Protein AF-A0A919HLX8-F1 (afdb_monomer_lite)

Secondary structure (DSSP, 8-state):
---HHHH--STT-EEEE--SSSSHHHHHHHHHHHTT-EEEE-----GGG----SSPPP--PPPPP-----HHHHHHHTTSTT---EE-S-HHHHHH---TT-EE--GGGBPPPSS-TTS--BSS-GGGTGGGGGSSS------

InterPro domains:
  IPR001307 Thiosulphate sulfurtransferase, conserved site [PS00380] (94-105)
  IPR036873 Rhodanese-like domain superfamily [G3DSA:3.40.250.10] (66-130)
  IPR036873 Rhodanese-like domain superfamily [SSF52821] (66-112)

Radius of gyration: 23.97 Å; chains: 1; bounding box: 54×44×55 Å

Structure (mmCIF, N/CA/C/O backbone):
data_AF-A0A919HLX8-F1
#
_entry.id   AF-A0A919HLX8-F1
#
loop_
_atom_site.group_PDB
_atom_site.id
_atom_site.type_symbol
_atom_site.label_atom_id
_atom_site.label_alt_id
_atom_site.label_comp_id
_atom_site.label_asym_id
_atom_site.label_entity_id
_atom_site.label_seq_id
_atom_site.pdbx_PDB_ins_code
_atom_site.Cartn_x
_atom_site.Cartn_y
_atom_site.Cartn_z
_atom_site.occupancy
_atom_site.B_iso_or_equiv
_atom_site.auth_seq_id
_atom_site.auth_comp_id
_atom_site.auth_asym_id
_atom_site.auth_atom_id
_atom_site.pdbx_PDB_model_num
ATOM 1 N N . MET A 1 1 ? 19.680 -1.217 -5.902 1.00 65.56 1 MET A N 1
ATOM 2 C CA . MET A 1 1 ? 18.230 -1.031 -6.106 1.00 65.56 1 MET A CA 1
ATOM 3 C C . MET A 1 1 ? 17.515 -1.982 -5.164 1.00 65.56 1 MET A C 1
ATOM 5 O O . MET A 1 1 ? 17.970 -3.110 -5.047 1.00 65.56 1 MET A O 1
ATOM 9 N N . GLN A 1 2 ? 16.487 -1.518 -4.458 1.00 73.94 2 GLN A N 1
ATOM 10 C CA . GLN A 1 2 ? 15.767 -2.296 -3.447 1.00 73.94 2 GLN A CA 1
ATOM 11 C C . GLN A 1 2 ? 14.274 -2.358 -3.816 1.00 73.94 2 GLN A C 1
ATOM 13 O O . GLN A 1 2 ? 13.802 -1.461 -4.513 1.00 73.94 2 GLN A O 1
ATOM 18 N N . GLU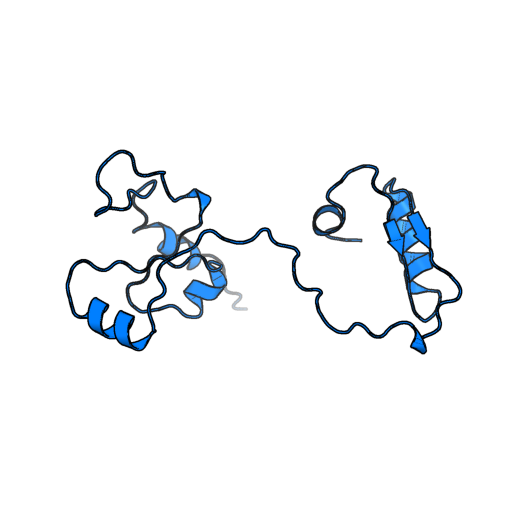 A 1 3 ? 13.562 -3.401 -3.377 1.00 84.75 3 GLU A N 1
ATOM 19 C CA . GLU A 1 3 ? 12.096 -3.553 -3.500 1.00 84.75 3 GLU A CA 1
ATOM 20 C C . GLU A 1 3 ? 11.546 -3.519 -4.943 1.00 84.75 3 GLU A C 1
ATOM 22 O O . GLU A 1 3 ? 10.431 -3.062 -5.187 1.00 84.75 3 GLU A O 1
ATOM 27 N N . THR A 1 4 ? 12.320 -3.957 -5.943 1.00 80.31 4 THR A N 1
ATOM 28 C CA . THR A 1 4 ? 11.898 -3.876 -7.359 1.00 80.31 4 THR A CA 1
ATOM 29 C C . THR A 1 4 ? 10.638 -4.695 -7.634 1.00 80.31 4 THR A C 1
ATOM 31 O O . THR A 1 4 ? 9.813 -4.293 -8.442 1.00 80.31 4 THR A O 1
ATOM 34 N N . ASP A 1 5 ? 10.454 -5.808 -6.937 1.00 82.06 5 ASP A N 1
ATOM 35 C CA . ASP A 1 5 ? 9.300 -6.702 -7.022 1.00 82.06 5 ASP A CA 1
ATOM 36 C C . ASP A 1 5 ? 7.989 -6.075 -6.518 1.00 82.06 5 ASP A C 1
ATOM 38 O O . ASP A 1 5 ? 6.920 -6.421 -7.029 1.00 82.06 5 ASP A O 1
ATOM 42 N N . HIS A 1 6 ? 8.056 -5.100 -5.603 1.00 83.31 6 HIS A N 1
ATOM 43 C CA . HIS A 1 6 ? 6.886 -4.336 -5.159 1.00 83.31 6 HIS A CA 1
ATOM 44 C C . HIS A 1 6 ? 6.324 -3.411 -6.250 1.00 83.31 6 HIS A C 1
ATOM 46 O O . HIS A 1 6 ? 5.136 -3.099 -6.228 1.00 83.31 6 HIS A O 1
ATOM 52 N N . PHE A 1 7 ? 7.156 -2.985 -7.208 1.00 84.00 7 PHE A N 1
ATOM 53 C CA . PHE A 1 7 ? 6.765 -2.043 -8.268 1.00 84.00 7 PHE A CA 1
ATOM 54 C C . PHE A 1 7 ? 6.730 -2.675 -9.666 1.00 84.00 7 PHE A C 1
ATOM 56 O O . PHE A 1 7 ? 5.946 -2.265 -10.516 1.00 84.00 7 PHE A O 1
ATOM 63 N N . ALA A 1 8 ? 7.561 -3.685 -9.912 1.00 89.06 8 ALA A N 1
ATOM 64 C CA . ALA A 1 8 ? 7.650 -4.442 -11.152 1.00 89.06 8 ALA A CA 1
ATOM 65 C C . ALA A 1 8 ? 7.444 -5.932 -10.848 1.00 89.06 8 ALA A C 1
ATOM 67 O O . ALA A 1 8 ? 8.361 -6.746 -10.925 1.00 89.06 8 ALA A O 1
ATOM 68 N N . SER A 1 9 ? 6.218 -6.304 -10.481 1.00 90.31 9 SER A N 1
ATOM 69 C CA . SER A 1 9 ? 5.900 -7.682 -10.082 1.00 90.31 9 SER A CA 1
ATOM 70 C C . SER A 1 9 ? 5.840 -8.666 -11.263 1.00 90.31 9 SER A C 1
ATOM 72 O O . SER A 1 9 ? 5.876 -9.880 -11.065 1.00 90.31 9 SER A O 1
ATOM 74 N N . VAL A 1 10 ? 5.759 -8.168 -12.504 1.00 92.00 10 VAL A N 1
ATOM 75 C CA . VAL A 1 10 ? 5.703 -8.991 -13.724 1.00 92.00 10 VAL A CA 1
ATOM 76 C C . VAL A 1 10 ? 7.111 -9.198 -14.279 1.00 92.00 10 VAL A C 1
ATOM 78 O O . VAL A 1 10 ? 7.718 -8.283 -14.838 1.00 92.00 10 VAL A O 1
ATOM 81 N N . ARG A 1 11 ? 7.642 -10.420 -14.166 1.00 88.31 11 ARG A N 1
ATOM 82 C CA . ARG A 1 11 ? 8.951 -10.756 -14.744 1.00 88.31 11 ARG A CA 1
ATOM 83 C C . ARG A 1 11 ? 8.908 -10.633 -16.270 1.00 88.31 11 ARG A C 1
ATOM 85 O O . ARG A 1 11 ? 7.986 -11.127 -16.908 1.00 88.31 11 ARG A O 1
ATOM 92 N N . GLY A 1 12 ? 9.925 -9.993 -16.846 1.00 88.69 12 GLY A N 1
ATOM 93 C CA . GLY A 1 12 ? 9.987 -9.719 -18.286 1.00 88.69 12 GLY A CA 1
ATOM 94 C C . GLY A 1 12 ? 9.196 -8.482 -18.720 1.00 88.69 12 GLY A C 1
ATOM 95 O O . GLY A 1 12 ? 9.146 -8.191 -19.910 1.00 88.69 12 GLY A O 1
ATOM 96 N N . ALA A 1 13 ? 8.597 -7.739 -17.783 1.00 93.94 13 ALA A N 1
ATOM 97 C CA . ALA A 1 13 ? 8.037 -6.431 -18.089 1.00 93.94 13 ALA A CA 1
ATOM 98 C C . ALA A 1 13 ? 9.123 -5.437 -18.524 1.00 93.94 13 ALA A C 1
ATOM 100 O O . ALA A 1 13 ? 10.295 -5.542 -18.147 1.00 93.94 13 ALA A O 1
ATOM 101 N N . ARG A 1 14 ? 8.685 -4.437 -19.290 1.00 95.19 14 ARG A N 1
ATOM 102 C CA . ARG A 1 14 ? 9.497 -3.297 -19.713 1.00 95.19 14 ARG A CA 1
ATOM 103 C C . ARG A 1 14 ? 9.358 -2.168 -18.712 1.00 95.19 14 ARG A C 1
ATOM 105 O O . ARG A 1 14 ? 8.242 -1.788 -18.370 1.00 95.19 14 ARG A O 1
ATOM 112 N N . ILE A 1 15 ? 10.482 -1.608 -18.289 1.00 95.44 15 ILE A N 1
ATOM 113 C CA . ILE A 1 15 ? 10.515 -0.489 -17.349 1.00 95.44 15 ILE A CA 1
ATOM 114 C C . ILE A 1 15 ? 10.930 0.770 -18.107 1.00 95.44 15 ILE A C 1
ATOM 116 O O . ILE A 1 15 ? 12.044 0.855 -18.623 1.00 95.44 15 ILE A O 1
ATOM 120 N N . VAL A 1 16 ? 10.035 1.757 -18.160 1.00 94.75 16 VAL A N 1
ATOM 121 C CA . VAL A 1 16 ? 10.338 3.083 -18.708 1.00 94.75 16 VAL A CA 1
ATOM 122 C C . VAL A 1 16 ? 10.720 4.012 -17.561 1.00 94.75 16 VAL A C 1
ATOM 124 O O . VAL A 1 16 ? 9.961 4.181 -16.611 1.00 94.75 16 VAL A O 1
ATOM 127 N N . LEU A 1 17 ? 11.907 4.603 -17.649 1.00 93.75 17 LEU A N 1
ATOM 128 C CA . LEU A 1 17 ? 12.470 5.498 -16.644 1.00 93.75 17 LEU A CA 1
ATOM 129 C C . LEU A 1 17 ? 12.469 6.931 -17.161 1.00 93.75 17 LEU A C 1
ATOM 131 O O . LEU A 1 17 ? 12.790 7.181 -18.326 1.00 93.75 17 LEU A O 1
ATOM 135 N N . LEU A 1 18 ? 12.171 7.863 -16.265 1.00 92.19 18 LEU A N 1
ATOM 136 C CA . LEU A 1 18 ? 12.219 9.293 -16.523 1.00 92.19 18 LEU A CA 1
ATOM 137 C C . LEU A 1 18 ? 12.856 10.034 -15.352 1.00 92.19 18 LEU A C 1
ATOM 139 O O . LEU A 1 18 ? 12.781 9.597 -14.204 1.00 92.19 18 LEU A O 1
ATOM 143 N N . ASP A 1 19 ? 13.469 11.164 -15.662 1.00 88.75 19 ASP A N 1
ATOM 144 C CA . ASP A 1 19 ? 13.980 12.153 -14.726 1.00 88.75 19 ASP A CA 1
ATOM 145 C C . ASP A 1 19 ? 13.935 13.546 -15.375 1.00 88.75 19 ASP A C 1
ATOM 147 O O . ASP A 1 19 ? 13.567 13.699 -16.540 1.00 88.75 19 ASP A O 1
ATOM 151 N N . ASP A 1 20 ? 14.256 14.570 -14.589 1.00 87.44 20 ASP A N 1
ATOM 152 C CA . ASP A 1 20 ? 14.326 15.968 -15.022 1.00 87.44 20 ASP A CA 1
ATOM 153 C C . ASP A 1 20 ? 15.745 16.405 -15.430 1.00 87.44 20 ASP A C 1
ATOM 155 O O . ASP A 1 20 ? 15.898 17.450 -16.058 1.00 87.44 20 ASP A O 1
ATOM 159 N N . ASP A 1 21 ? 16.774 15.617 -15.097 1.00 86.44 21 ASP A N 1
ATOM 160 C CA . ASP A 1 21 ? 18.192 15.952 -15.293 1.00 86.44 21 ASP A CA 1
ATOM 161 C C . ASP A 1 21 ? 18.959 14.975 -16.206 1.00 86.44 21 ASP A C 1
ATOM 163 O O . ASP A 1 21 ? 20.111 15.231 -16.559 1.00 86.44 21 ASP A O 1
ATOM 167 N N . GLY A 1 22 ? 18.344 13.865 -16.622 1.00 84.62 22 GLY A N 1
ATOM 168 C CA . GLY A 1 22 ? 18.964 12.831 -17.452 1.00 84.62 22 GLY A CA 1
ATOM 169 C C . GLY A 1 22 ? 19.942 11.901 -16.726 1.00 84.62 22 GLY A C 1
ATOM 170 O O . GLY A 1 22 ? 20.453 10.965 -17.351 1.00 84.62 22 GLY A O 1
ATOM 171 N N . ILE A 1 23 ? 20.232 12.136 -15.443 1.00 90.81 23 ILE A N 1
ATOM 172 C CA . ILE A 1 23 ? 21.239 11.399 -14.675 1.00 90.81 23 ILE A CA 1
ATOM 173 C C . ILE A 1 23 ? 20.597 10.243 -13.908 1.00 90.81 23 ILE A C 1
ATOM 175 O O . ILE A 1 23 ? 21.057 9.098 -13.995 1.00 90.81 23 ILE A O 1
ATOM 179 N N . ARG A 1 24 ? 19.534 10.511 -13.145 1.00 92.88 24 ARG A N 1
ATOM 180 C CA . ARG A 1 24 ? 18.935 9.521 -12.233 1.00 92.88 24 ARG A CA 1
ATOM 181 C C . ARG A 1 24 ? 18.328 8.340 -12.984 1.00 92.88 24 ARG A C 1
ATOM 183 O O . ARG A 1 24 ? 18.525 7.192 -12.578 1.00 92.88 24 ARG A O 1
ATOM 190 N N . ALA A 1 25 ? 17.646 8.594 -14.095 1.00 93.56 25 ALA A N 1
ATOM 191 C CA . ALA A 1 25 ? 17.068 7.579 -14.963 1.00 93.56 25 ALA A CA 1
ATOM 192 C C . ALA A 1 25 ? 18.158 6.734 -15.633 1.00 93.56 25 ALA A C 1
ATOM 194 O O . ALA A 1 25 ? 18.021 5.514 -15.711 1.00 93.56 25 ALA A O 1
ATOM 195 N N . ALA A 1 26 ? 19.266 7.350 -16.059 1.00 93.50 26 ALA A N 1
ATOM 196 C CA . ALA A 1 26 ? 20.385 6.631 -16.664 1.00 93.50 26 ALA A CA 1
ATOM 197 C C . ALA A 1 26 ? 21.068 5.685 -15.662 1.00 93.50 26 ALA A C 1
ATOM 199 O O . ALA A 1 26 ? 21.245 4.498 -15.950 1.00 93.50 26 ALA A O 1
ATOM 200 N N . ILE A 1 27 ? 21.382 6.178 -14.458 1.00 94.75 27 ILE A N 1
ATOM 201 C CA . ILE A 1 27 ? 22.002 5.367 -13.401 1.00 94.75 27 ILE A CA 1
ATOM 202 C C . ILE A 1 27 ? 21.071 4.213 -13.014 1.00 94.75 27 ILE A C 1
ATOM 204 O O . ILE A 1 27 ? 21.474 3.049 -13.045 1.00 94.75 27 ILE A O 1
ATOM 208 N N . THR A 1 28 ? 19.809 4.518 -12.708 1.00 95.06 28 THR A N 1
ATOM 209 C CA . THR A 1 28 ? 18.803 3.527 -12.294 1.00 95.06 28 THR A CA 1
ATOM 210 C C . THR A 1 28 ? 18.585 2.462 -13.369 1.00 95.06 28 THR A C 1
ATOM 212 O O . THR A 1 28 ? 18.543 1.269 -13.061 1.00 95.06 28 THR A O 1
ATOM 215 N N . GLY A 1 29 ? 18.522 2.874 -14.638 1.00 95.06 29 GLY A N 1
ATOM 216 C CA . GLY A 1 29 ? 18.350 1.974 -15.775 1.00 95.06 29 GLY A CA 1
ATOM 217 C C . GLY A 1 29 ? 19.505 1.001 -15.955 1.00 95.06 29 GLY A C 1
ATOM 218 O O . GLY A 1 29 ? 19.261 -0.170 -16.241 1.00 95.06 29 GLY A O 1
ATOM 219 N N . SER A 1 30 ? 20.744 1.439 -15.713 1.00 95.50 30 SER A N 1
ATOM 220 C CA . SER A 1 30 ? 21.910 0.554 -15.802 1.00 95.50 30 SER A CA 1
ATOM 221 C C . SER A 1 30 ? 21.904 -0.543 -14.731 1.00 95.50 30 SER A C 1
ATOM 223 O O . SER A 1 30 ? 22.257 -1.685 -15.024 1.00 95.50 30 SER A O 1
ATOM 225 N N . TRP A 1 31 ? 21.458 -0.239 -13.507 1.00 95.12 31 TRP A N 1
ATOM 226 C CA . TRP A 1 31 ? 21.308 -1.239 -12.444 1.00 95.12 31 TRP A CA 1
ATOM 227 C C . TRP A 1 31 ? 20.184 -2.231 -12.744 1.00 95.12 31 TRP A C 1
ATOM 229 O O . TRP A 1 31 ? 20.361 -3.433 -12.567 1.00 95.12 31 TRP A O 1
ATOM 239 N N . LEU A 1 32 ? 19.042 -1.751 -13.241 1.00 94.75 32 LEU A N 1
ATOM 240 C CA . LEU A 1 32 ? 17.935 -2.614 -13.665 1.00 94.75 32 LEU A CA 1
ATOM 241 C C . LEU A 1 32 ? 18.340 -3.557 -14.798 1.00 94.75 32 LEU A C 1
ATOM 243 O O . LEU A 1 32 ? 18.046 -4.751 -14.732 1.00 94.75 32 LEU A O 1
ATOM 247 N N . ALA A 1 33 ? 19.054 -3.043 -15.800 1.00 94.25 33 ALA A N 1
ATOM 248 C CA . ALA A 1 33 ? 19.557 -3.848 -16.906 1.00 94.25 33 ALA A CA 1
ATOM 249 C C . ALA A 1 33 ? 20.511 -4.951 -16.415 1.00 94.25 33 ALA A C 1
ATOM 251 O O . ALA A 1 33 ? 20.391 -6.099 -16.838 1.00 94.25 33 ALA A O 1
ATOM 252 N N . GLN A 1 34 ? 21.392 -4.648 -15.453 1.00 94.56 34 GLN A N 1
ATOM 253 C CA . GLN A 1 34 ? 22.270 -5.645 -14.819 1.00 94.56 34 GLN A CA 1
ATOM 254 C C . GLN A 1 34 ? 21.497 -6.727 -14.043 1.00 94.56 34 GLN A C 1
ATOM 256 O O . GLN A 1 34 ? 21.950 -7.864 -13.962 1.00 94.56 34 GLN A O 1
ATOM 261 N N . MET A 1 35 ? 20.306 -6.411 -13.522 1.00 93.50 35 MET A N 1
ATOM 262 C CA . MET A 1 35 ? 19.386 -7.384 -12.905 1.00 93.50 35 MET A CA 1
ATOM 263 C C . MET A 1 35 ? 18.492 -8.115 -13.934 1.00 93.50 35 MET A C 1
ATOM 265 O O . MET A 1 35 ? 17.565 -8.854 -13.575 1.00 93.50 35 MET A O 1
ATOM 269 N N . GLY A 1 36 ? 18.753 -7.923 -15.230 1.00 92.88 36 GLY A N 1
ATOM 270 C CA . GLY A 1 36 ? 18.065 -8.594 -16.330 1.00 92.88 36 GLY A CA 1
ATOM 271 C C . GLY A 1 36 ? 16.675 -8.038 -16.642 1.00 92.88 36 GLY A C 1
ATOM 272 O O . GLY A 1 36 ? 15.823 -8.790 -17.111 1.00 92.88 36 GLY A O 1
ATOM 273 N N . TRP A 1 37 ? 16.415 -6.765 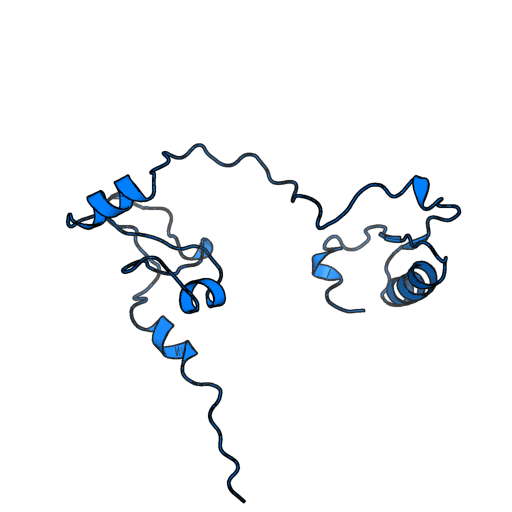-16.340 1.00 95.12 37 TRP A N 1
ATOM 274 C CA . TRP A 1 37 ? 15.198 -6.071 -16.771 1.00 95.12 37 TRP A CA 1
ATOM 275 C C . TRP A 1 37 ? 15.385 -5.413 -18.141 1.00 95.12 37 TRP A C 1
ATOM 277 O O . TRP A 1 37 ? 16.447 -4.863 -18.428 1.00 95.12 37 TRP A O 1
ATOM 287 N N . GLU A 1 38 ? 14.334 -5.410 -18.965 1.00 95.81 38 GLU A N 1
ATOM 288 C CA . GLU A 1 38 ? 14.293 -4.601 -20.187 1.00 95.81 38 GLU A CA 1
ATOM 289 C C . GLU A 1 38 ? 13.950 -3.158 -19.800 1.00 95.81 38 GLU A C 1
ATOM 291 O O . GLU A 1 38 ? 12.875 -2.893 -19.255 1.00 95.81 38 GLU A O 1
ATOM 296 N N . THR A 1 39 ? 14.867 -2.220 -20.045 1.00 95.56 39 THR A N 1
ATOM 297 C CA . THR A 1 39 ? 14.686 -0.814 -19.672 1.00 95.56 39 THR A CA 1
ATOM 298 C C . THR A 1 39 ? 14.713 0.107 -20.880 1.00 95.56 39 THR A C 1
ATOM 300 O O . THR A 1 39 ? 15.465 -0.092 -21.832 1.00 95.56 39 THR A O 1
ATOM 303 N N . ALA A 1 40 ? 13.898 1.154 -20.820 1.00 94.81 40 ALA A N 1
ATOM 304 C CA . ALA A 1 40 ? 13.948 2.280 -21.736 1.00 94.81 40 ALA A CA 1
ATOM 305 C C . ALA A 1 40 ? 13.997 3.574 -20.926 1.00 94.81 40 ALA A C 1
ATOM 307 O O . ALA A 1 40 ? 13.401 3.676 -19.855 1.00 94.81 40 ALA A O 1
ATOM 308 N N . ARG A 1 41 ? 14.701 4.581 -21.436 1.00 92.81 41 ARG A N 1
ATOM 309 C CA . ARG A 1 41 ? 14.724 5.917 -20.840 1.00 92.81 41 ARG A CA 1
ATOM 310 C C . ARG A 1 41 ? 13.967 6.868 -21.746 1.00 92.81 41 ARG A C 1
ATOM 312 O O . ARG A 1 41 ? 14.271 6.950 -22.935 1.00 92.81 41 ARG A O 1
ATOM 319 N N . LEU A 1 42 ? 13.025 7.605 -21.176 1.00 90.31 42 LEU A N 1
ATOM 320 C CA . LEU A 1 42 ? 12.346 8.677 -21.881 1.00 90.31 42 LEU A CA 1
ATOM 321 C C . LEU A 1 42 ? 13.233 9.926 -21.846 1.00 90.31 42 LEU A C 1
ATOM 323 O O . LEU A 1 42 ? 13.543 10.452 -20.781 1.00 90.31 42 LEU A O 1
ATOM 327 N N . SER A 1 43 ? 13.702 10.361 -23.013 1.00 80.94 43 SER A N 1
ATOM 328 C CA . SER A 1 43 ? 14.504 11.579 -23.173 1.00 80.94 43 SER A CA 1
ATOM 329 C C . SER A 1 43 ? 13.650 12.753 -23.650 1.00 80.94 43 SER A C 1
ATOM 331 O O . SER A 1 43 ? 12.595 12.539 -24.240 1.00 80.94 43 SER A O 1
ATOM 333 N N . ALA A 1 44 ? 14.159 13.978 -23.482 1.00 73.69 44 ALA A N 1
ATOM 334 C CA . ALA A 1 44 ? 13.523 15.219 -23.941 1.00 73.69 44 ALA A CA 1
ATOM 335 C C . ALA A 1 44 ? 12.191 15.554 -23.242 1.00 73.69 44 ALA A C 1
ATOM 337 O O . ALA A 1 44 ? 11.264 16.071 -23.862 1.00 73.69 44 ALA A O 1
ATOM 338 N N . LEU A 1 45 ? 12.116 15.293 -21.937 1.00 75.94 45 LEU A N 1
ATOM 339 C CA . LEU A 1 45 ? 11.021 15.772 -21.102 1.00 75.94 45 LEU A CA 1
ATOM 340 C C . LEU A 1 45 ? 11.252 17.235 -20.732 1.00 75.94 45 LEU A C 1
ATOM 342 O O . LEU A 1 45 ? 12.289 17.593 -20.177 1.00 75.94 45 LEU A O 1
ATOM 346 N N . SER A 1 46 ? 10.272 18.085 -21.018 1.00 79.25 46 SER A N 1
ATOM 347 C CA . SER A 1 46 ? 10.188 19.398 -20.391 1.00 79.25 46 SER A CA 1
ATOM 348 C C . SER A 1 46 ? 9.550 19.237 -19.017 1.00 79.25 46 SER A C 1
ATOM 350 O O . SER A 1 46 ? 8.514 18.587 -18.889 1.00 79.25 46 SER A O 1
ATOM 352 N N . THR A 1 47 ? 10.100 19.888 -17.993 1.00 77.25 47 THR A N 1
ATOM 353 C CA . THR A 1 47 ? 9.485 19.937 -16.655 1.00 77.25 47 THR A CA 1
ATOM 354 C C . THR A 1 47 ? 8.048 20.463 -16.688 1.00 77.25 47 THR A C 1
ATOM 356 O O . THR A 1 47 ? 7.234 20.062 -15.865 1.00 77.25 47 THR A O 1
ATOM 359 N N . SER A 1 48 ? 7.696 21.287 -17.683 1.00 82.38 48 SER A N 1
ATOM 360 C CA . SER A 1 48 ? 6.321 21.754 -17.909 1.00 82.38 48 SER A CA 1
ATOM 361 C C . SER A 1 48 ? 5.322 20.637 -18.253 1.00 82.38 48 SER A C 1
ATOM 363 O O . SER A 1 48 ? 4.124 20.815 -18.055 1.00 82.38 48 SER A O 1
ATOM 365 N N . GLN A 1 49 ? 5.796 19.483 -18.736 1.00 82.25 49 GLN A N 1
ATOM 366 C CA . GLN A 1 49 ? 4.976 18.305 -19.044 1.00 82.25 49 GLN A CA 1
ATOM 367 C C . GLN A 1 49 ? 4.747 17.409 -17.815 1.00 82.25 49 GLN A C 1
ATOM 369 O O . GLN A 1 49 ? 3.945 16.481 -17.874 1.00 82.25 49 GLN A O 1
ATOM 374 N N . LEU A 1 50 ? 5.444 17.667 -16.703 1.00 83.38 50 LEU A N 1
ATOM 375 C CA . LEU A 1 50 ? 5.363 16.892 -15.466 1.00 83.38 50 LEU A CA 1
ATOM 376 C C . LEU A 1 50 ? 4.434 17.602 -14.468 1.00 83.38 50 LEU A C 1
ATOM 378 O O . LEU A 1 50 ? 4.885 18.334 -13.589 1.00 83.38 50 LEU A O 1
ATOM 382 N N . SER A 1 51 ? 3.122 17.414 -14.625 1.00 85.38 51 SER A N 1
ATOM 383 C CA . SER A 1 51 ? 2.105 18.088 -13.800 1.00 85.38 51 SER A CA 1
ATOM 384 C C . SER A 1 51 ? 1.637 17.288 -12.583 1.00 85.38 51 SER A C 1
ATOM 386 O O . SER A 1 51 ? 1.131 17.877 -11.629 1.00 85.38 51 SER A O 1
ATOM 388 N N . GLU A 1 52 ? 1.780 15.961 -12.610 1.00 84.50 52 GLU A N 1
ATOM 389 C CA . GLU A 1 52 ? 1.302 15.078 -11.542 1.00 84.50 52 GLU A CA 1
ATOM 390 C C . GLU A 1 52 ? 2.180 15.207 -10.289 1.00 84.50 52 GLU A C 1
ATOM 392 O O . GLU A 1 52 ? 3.411 15.279 -10.372 1.00 84.50 52 GLU A O 1
ATOM 397 N N . ARG A 1 53 ? 1.557 15.247 -9.107 1.00 83.88 53 ARG A N 1
ATOM 398 C CA . ARG A 1 53 ? 2.251 15.416 -7.824 1.00 83.88 53 ARG A CA 1
ATOM 399 C C . ARG A 1 53 ? 1.686 14.451 -6.790 1.00 83.88 53 ARG A C 1
ATOM 401 O O . ARG A 1 53 ? 0.480 14.365 -6.614 1.00 83.88 53 ARG A O 1
ATOM 408 N N . GLY A 1 54 ? 2.574 13.826 -6.021 1.00 86.06 54 GLY A N 1
ATOM 409 C CA . GLY A 1 54 ? 2.194 12.928 -4.930 1.00 86.06 54 GLY A CA 1
ATOM 410 C C . GLY A 1 54 ? 2.191 11.458 -5.341 1.00 86.06 54 GLY A C 1
ATOM 411 O O . GLY A 1 54 ? 2.815 11.075 -6.328 1.00 86.06 54 GLY A O 1
ATOM 412 N N . VAL A 1 55 ? 1.545 10.630 -4.523 1.00 83.25 55 VAL A N 1
ATOM 413 C CA . VAL A 1 55 ? 1.414 9.189 -4.764 1.00 83.25 55 VAL A CA 1
ATOM 414 C C . VAL A 1 55 ? 0.186 8.971 -5.651 1.00 83.25 55 VAL A C 1
ATOM 416 O O . VAL A 1 55 ? -0.897 9.399 -5.246 1.00 83.25 55 VAL A O 1
ATOM 419 N N . PRO A 1 56 ? 0.321 8.319 -6.823 1.00 83.12 56 PRO A N 1
ATOM 420 C CA . PRO A 1 56 ? -0.826 7.990 -7.659 1.00 83.12 56 PRO A CA 1
ATOM 421 C C . PRO A 1 56 ? -1.878 7.212 -6.868 1.00 83.12 56 PRO A C 1
ATOM 423 O O . PRO A 1 56 ? -1.539 6.338 -6.063 1.00 83.12 56 PRO A O 1
ATOM 426 N N . ALA A 1 57 ? -3.155 7.513 -7.100 1.00 82.88 57 ALA A N 1
ATOM 427 C CA . ALA A 1 57 ? -4.231 6.710 -6.538 1.00 82.88 57 ALA A CA 1
ATOM 428 C C . ALA A 1 57 ? -4.107 5.267 -7.049 1.00 82.88 57 ALA A C 1
ATOM 430 O O . ALA A 1 57 ? -3.855 5.037 -8.231 1.00 82.88 57 ALA A O 1
ATOM 431 N N . ALA A 1 58 ? -4.278 4.292 -6.157 1.00 84.38 58 ALA A N 1
ATOM 432 C CA . ALA A 1 58 ? -4.288 2.897 -6.565 1.00 84.38 58 ALA A CA 1
ATOM 433 C C . ALA A 1 58 ? -5.499 2.637 -7.472 1.00 84.38 58 ALA A C 1
ATOM 435 O O . ALA A 1 58 ? -6.637 2.920 -7.090 1.00 84.38 58 ALA A O 1
ATOM 436 N N . GLU A 1 59 ? -5.264 2.059 -8.648 1.00 87.38 59 GLU A N 1
ATOM 437 C CA . GLU A 1 59 ? -6.335 1.507 -9.473 1.00 87.38 59 GLU A CA 1
ATOM 438 C C . GLU A 1 59 ? -6.860 0.237 -8.799 1.00 87.38 59 GLU A C 1
ATOM 440 O O . GLU A 1 59 ? -6.267 -0.839 -8.886 1.00 87.38 59 GLU A O 1
ATOM 445 N N . VAL A 1 60 ? -7.964 0.374 -8.068 1.00 88.06 60 VAL A N 1
ATOM 446 C CA . VAL A 1 60 ? -8.627 -0.740 -7.389 1.00 88.06 60 VAL A CA 1
ATOM 447 C C . VAL A 1 60 ? -9.985 -1.016 -8.036 1.00 88.06 60 VAL A C 1
ATOM 449 O O . VAL A 1 60 ? -10.699 -0.073 -8.384 1.00 88.06 60 VAL A O 1
ATOM 452 N N . PRO A 1 61 ? -10.382 -2.293 -8.196 1.00 89.06 61 PRO A N 1
ATOM 453 C CA . PRO A 1 61 ? -11.742 -2.628 -8.600 1.00 89.06 61 PRO A CA 1
ATOM 454 C C . PRO A 1 61 ? -12.766 -2.019 -7.630 1.00 89.06 61 PRO A C 1
ATOM 456 O O . PRO A 1 61 ? -12.462 -1.897 -6.437 1.00 89.06 61 PRO A O 1
ATOM 459 N N . PRO A 1 62 ? -13.986 -1.683 -8.092 1.00 88.12 62 PRO A N 1
ATOM 460 C CA . PRO A 1 62 ? -15.035 -1.221 -7.195 1.00 88.12 62 PRO A CA 1
ATOM 461 C C . PRO A 1 62 ? -15.273 -2.259 -6.092 1.00 88.12 62 PRO A C 1
ATOM 463 O O . PRO A 1 62 ? -15.389 -3.460 -6.354 1.00 88.12 62 PRO A O 1
ATOM 466 N N . GLY A 1 63 ? -15.310 -1.787 -4.847 1.00 85.69 63 GLY A N 1
ATOM 467 C CA . GLY A 1 63 ? -15.600 -2.630 -3.693 1.00 85.69 63 GLY A CA 1
ATOM 468 C C . GLY A 1 63 ? -17.049 -3.133 -3.705 1.00 85.69 63 GLY A C 1
ATOM 469 O O . GLY A 1 63 ? -17.908 -2.531 -4.353 1.00 85.69 63 GLY A O 1
ATOM 470 N N . PRO A 1 64 ? -17.353 -4.231 -2.988 1.00 88.88 64 PRO A N 1
ATOM 471 C CA . PRO A 1 64 ? -18.739 -4.616 -2.750 1.00 88.88 64 PRO A CA 1
ATOM 472 C C . PRO A 1 64 ? -19.464 -3.501 -1.985 1.00 88.88 64 PRO A C 1
ATOM 474 O O . PRO A 1 64 ? -18.862 -2.842 -1.138 1.00 88.88 64 PRO A O 1
ATOM 477 N N . GLN A 1 65 ? -20.758 -3.315 -2.254 1.00 91.38 65 GLN A N 1
ATOM 478 C CA . GLN A 1 65 ? -21.576 -2.425 -1.434 1.00 91.38 65 GLN A CA 1
ATOM 479 C C . GLN A 1 65 ? -21.685 -2.993 -0.017 1.00 91.38 65 GLN A C 1
ATOM 481 O O . GLN A 1 65 ? -21.951 -4.183 0.165 1.00 91.38 65 GLN A O 1
ATOM 486 N N . ALA A 1 66 ? -21.464 -2.134 0.971 1.00 90.19 66 ALA A N 1
ATOM 487 C CA . ALA A 1 66 ? -21.610 -2.439 2.382 1.00 90.19 66 ALA A CA 1
ATOM 488 C C . ALA A 1 66 ? -22.514 -1.387 3.023 1.00 90.19 66 ALA A C 1
ATOM 490 O O . ALA A 1 66 ? -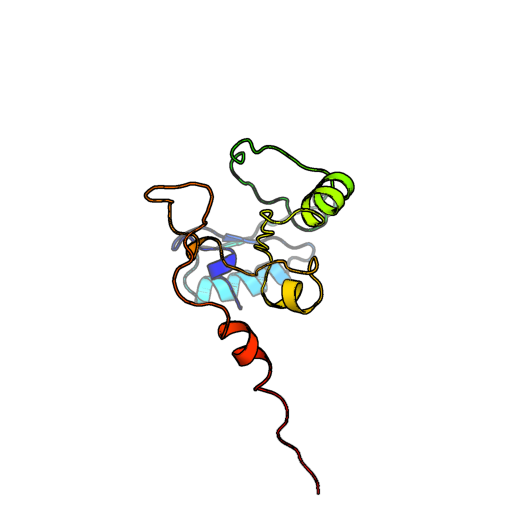22.576 -0.248 2.561 1.00 90.19 66 ALA A O 1
ATOM 491 N N . GLU A 1 67 ? -23.220 -1.781 4.075 1.00 94.81 67 GLU A N 1
ATOM 492 C CA . GLU A 1 67 ? -23.932 -0.831 4.918 1.00 94.81 67 GLU A CA 1
ATOM 493 C C . GLU A 1 67 ? -22.910 -0.010 5.711 1.00 94.81 67 GLU A C 1
ATOM 495 O O . GLU A 1 67 ? -22.026 -0.566 6.367 1.00 94.81 67 GLU A O 1
ATOM 500 N N . GLU A 1 68 ? -23.007 1.313 5.613 1.00 95.19 68 GLU A N 1
ATOM 501 C CA . GLU A 1 68 ? -22.140 2.229 6.346 1.00 95.19 68 GLU A CA 1
ATOM 502 C C . GLU A 1 68 ? -22.795 2.650 7.661 1.00 95.19 68 GLU A C 1
ATOM 504 O O . GLU A 1 68 ? -24.000 2.886 7.736 1.00 95.19 68 GLU A O 1
ATOM 509 N N . ILE A 1 69 ? -21.973 2.796 8.698 1.00 96.50 69 ILE A N 1
ATOM 510 C CA . ILE A 1 69 ? -22.379 3.299 10.007 1.00 96.50 69 ILE A CA 1
ATOM 511 C C . ILE A 1 69 ? -21.505 4.494 10.381 1.00 96.50 69 ILE A C 1
ATOM 513 O O . ILE A 1 69 ? -20.284 4.470 10.208 1.00 96.50 69 ILE A O 1
ATOM 517 N N . SER A 1 70 ? -22.115 5.560 10.899 1.00 97.31 70 SER A N 1
ATOM 518 C CA . SER A 1 70 ? -21.355 6.713 11.385 1.00 97.31 70 SER A CA 1
ATOM 519 C C . SER A 1 70 ? -20.645 6.402 12.713 1.00 97.31 70 SER A C 1
ATOM 521 O O . SER A 1 70 ? -21.122 5.570 13.491 1.00 97.31 70 SER A O 1
ATOM 523 N N . PRO A 1 71 ? -19.558 7.120 13.058 1.00 96.56 71 PRO A N 1
ATOM 524 C CA . PRO A 1 71 ? -18.880 6.938 14.342 1.00 96.56 71 PRO A CA 1
ATOM 525 C C . PRO A 1 71 ? -19.796 7.118 15.563 1.00 96.56 71 PRO A C 1
ATOM 527 O O . PRO A 1 71 ? -19.644 6.408 16.552 1.00 96.56 71 PRO A O 1
ATOM 530 N N . ALA A 1 72 ? -20.764 8.038 15.493 1.00 97.06 72 ALA A N 1
ATOM 531 C CA . ALA A 1 72 ? -21.711 8.282 16.581 1.00 97.06 72 ALA A CA 1
ATOM 532 C C . ALA A 1 72 ? -22.704 7.122 16.760 1.00 97.06 72 ALA A C 1
ATOM 534 O O . ALA A 1 72 ? -22.975 6.715 17.886 1.00 97.06 72 ALA A O 1
ATOM 535 N N . GLN A 1 73 ? -23.209 6.558 15.658 1.00 95.81 73 GLN A N 1
ATOM 536 C CA . GLN A 1 73 ? -24.078 5.377 15.701 1.00 95.81 73 GLN A CA 1
ATOM 537 C C . GLN A 1 73 ? -23.322 4.149 16.211 1.00 95.81 73 GLN A C 1
ATOM 539 O O . GLN A 1 73 ? -23.852 3.405 17.030 1.00 95.81 73 GLN A O 1
ATOM 544 N N . LEU A 1 74 ? -22.070 3.961 15.778 1.00 95.50 74 LEU A N 1
ATOM 545 C CA . LEU A 1 74 ? -21.229 2.879 16.283 1.00 95.50 74 LEU A CA 1
ATOM 546 C C . LEU A 1 74 ? -20.992 3.018 17.792 1.00 95.50 74 LEU A C 1
ATOM 548 O O . LEU A 1 74 ? -21.089 2.030 18.509 1.00 95.50 74 LEU A O 1
ATOM 552 N N . ALA A 1 75 ? -20.721 4.231 18.285 1.00 94.75 75 ALA A N 1
ATOM 553 C CA . ALA A 1 75 ? -20.549 4.470 19.716 1.00 94.75 75 ALA A CA 1
ATOM 554 C C . ALA A 1 75 ? -21.791 4.053 20.523 1.00 94.75 75 ALA A C 1
ATOM 556 O O . ALA A 1 75 ? -21.636 3.380 21.536 1.00 94.75 75 ALA A O 1
ATOM 557 N N . GLN A 1 76 ? -22.999 4.365 20.035 1.00 94.19 76 GLN A N 1
ATOM 558 C CA . GLN A 1 76 ? -24.256 3.926 20.659 1.00 94.19 76 GLN A CA 1
ATOM 559 C C . GLN A 1 76 ? -24.419 2.400 20.619 1.00 94.19 76 GLN A C 1
ATOM 561 O O . GLN A 1 76 ? -24.727 1.785 21.632 1.00 94.19 76 GLN A O 1
ATOM 566 N N . GLN A 1 77 ? -24.150 1.757 19.478 1.00 92.88 77 GLN A N 1
ATOM 567 C CA . GLN A 1 77 ? -24.251 0.294 19.352 1.00 92.88 77 GLN A CA 1
ATOM 568 C C . GLN A 1 77 ? -23.256 -0.476 20.228 1.00 92.88 77 GLN A C 1
ATOM 570 O O . GLN A 1 77 ? -23.470 -1.656 20.503 1.00 92.88 77 GLN A O 1
ATOM 575 N N . LEU A 1 78 ? -22.154 0.159 20.633 1.00 92.56 78 LEU A N 1
ATOM 576 C CA . LEU A 1 78 ? -21.169 -0.427 21.541 1.00 92.56 78 LEU A CA 1
ATOM 577 C C . LEU A 1 78 ? -21.575 -0.333 23.017 1.00 92.56 78 LEU A C 1
ATOM 579 O O . LEU A 1 78 ? -20.952 -0.996 23.846 1.00 92.56 78 LEU A O 1
ATOM 583 N N . GLU A 1 79 ? -22.605 0.448 23.356 1.00 91.31 79 GLU A N 1
ATOM 584 C CA . GLU A 1 79 ? -23.209 0.434 24.697 1.00 91.31 79 GLU A CA 1
ATOM 585 C C . GLU A 1 79 ? -24.017 -0.856 24.931 1.00 91.31 79 GLU A C 1
ATOM 587 O O . GLU A 1 79 ? -24.144 -1.320 26.065 1.00 91.31 79 GLU A O 1
ATOM 592 N N . GLU A 1 80 ? -24.512 -1.474 23.855 1.00 87.62 80 GLU A N 1
ATOM 593 C CA . GLU A 1 80 ? -25.242 -2.73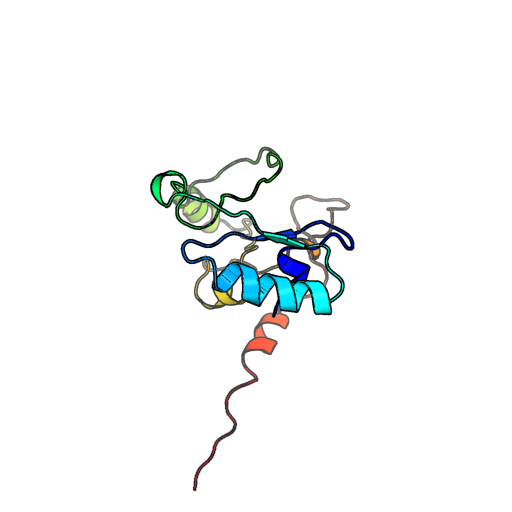9 23.877 1.00 87.62 80 GLU A CA 1
ATOM 594 C C . GLU A 1 80 ? -24.307 -3.948 23.677 1.00 87.62 80 GLU A C 1
ATOM 596 O O . GLU A 1 80 ? -23.337 -3.925 22.915 1.00 87.62 80 GLU A O 1
ATOM 601 N N . SER A 1 81 ? -24.604 -5.067 24.345 1.00 81.44 81 SER A N 1
ATOM 602 C CA . SER A 1 81 ? -23.855 -6.310 24.143 1.00 81.44 81 SER A CA 1
ATOM 603 C C . SER A 1 81 ? -24.233 -6.977 22.818 1.00 81.44 81 SER A C 1
ATOM 605 O O . SER A 1 81 ? -25.406 -7.269 22.599 1.00 81.44 81 SER A O 1
ATOM 607 N N . GLY A 1 82 ? -23.246 -7.319 21.987 1.00 85.69 82 GLY A N 1
ATOM 608 C CA . GLY A 1 82 ? -23.459 -8.084 20.747 1.00 85.69 82 GLY A CA 1
ATOM 609 C C . GLY A 1 82 ? -22.707 -7.531 19.538 1.00 85.69 82 GLY A C 1
ATOM 610 O O . GLY A 1 82 ? -22.440 -8.271 18.594 1.00 85.69 82 GLY A O 1
ATOM 611 N N . THR A 1 83 ? -22.298 -6.265 19.596 1.00 90.62 83 THR A N 1
ATOM 612 C CA . THR A 1 83 ? -21.512 -5.611 18.546 1.00 90.62 83 THR A CA 1
ATOM 613 C C . THR A 1 83 ? -20.027 -5.958 18.678 1.00 90.62 83 THR A C 1
ATOM 615 O O . THR A 1 83 ? -19.450 -5.874 19.762 1.00 90.62 83 THR A O 1
ATOM 618 N N . VAL A 1 84 ? -19.383 -6.334 17.569 1.00 91.69 84 VAL A N 1
ATOM 619 C CA . VAL A 1 84 ? -17.936 -6.606 17.509 1.00 91.69 84 VAL A CA 1
ATOM 620 C C . VAL A 1 84 ? -17.297 -5.711 16.456 1.00 91.69 84 VAL A C 1
ATOM 622 O O . VAL A 1 84 ? -17.732 -5.694 15.307 1.00 91.69 84 VAL A O 1
ATOM 625 N N . VAL A 1 85 ? -16.226 -5.010 16.835 1.00 93.94 85 VAL A N 1
ATOM 626 C CA . VAL A 1 85 ? -15.431 -4.188 15.913 1.00 93.94 85 VAL A CA 1
ATOM 627 C C . VAL A 1 85 ? -14.207 -4.971 15.460 1.00 93.94 85 VAL A C 1
ATOM 629 O O . VAL A 1 85 ? -13.422 -5.454 16.276 1.00 93.94 85 VAL A O 1
ATOM 632 N N . LEU A 1 86 ? -14.047 -5.080 14.147 1.00 93.94 86 LEU A N 1
ATOM 633 C CA . LEU A 1 86 ? -12.942 -5.761 13.485 1.00 93.94 86 LEU A CA 1
ATOM 634 C C . LEU A 1 86 ? -12.071 -4.721 12.772 1.00 93.94 86 LEU A C 1
ATOM 636 O O . LEU A 1 86 ? -12.556 -4.029 11.880 1.00 93.94 86 LEU A O 1
ATOM 640 N N . ASP A 1 87 ? -10.800 -4.612 13.157 1.00 93.62 87 ASP A N 1
ATOM 641 C CA . ASP A 1 87 ? -9.850 -3.666 12.569 1.00 93.62 87 ASP A CA 1
ATOM 642 C C . ASP A 1 87 ? -8.855 -4.390 11.646 1.00 93.62 87 ASP A C 1
ATOM 644 O O . ASP A 1 87 ? -8.109 -5.276 12.075 1.00 93.62 87 ASP A O 1
ATOM 648 N N . PHE A 1 88 ? -8.853 -3.992 10.371 1.00 94.56 88 PHE A N 1
ATOM 649 C CA . PHE A 1 88 ? -8.025 -4.556 9.299 1.00 94.56 88 PHE A CA 1
ATOM 650 C C . PHE A 1 88 ? -6.826 -3.674 8.922 1.00 94.56 88 PHE A C 1
ATOM 652 O O . PHE A 1 88 ? -6.187 -3.907 7.893 1.00 94.56 88 PHE A O 1
ATOM 659 N N . THR A 1 89 ? -6.515 -2.652 9.723 1.00 94.88 89 THR A N 1
ATOM 660 C CA . THR A 1 89 ? -5.299 -1.849 9.559 1.00 94.88 89 THR A CA 1
ATOM 661 C C . THR A 1 89 ? -4.033 -2.677 9.823 1.00 94.88 89 THR A C 1
ATOM 663 O O . THR A 1 89 ? -4.076 -3.851 10.208 1.00 94.88 89 THR A O 1
ATOM 666 N N . THR A 1 90 ? -2.857 -2.087 9.612 1.00 93.62 90 THR A N 1
ATOM 667 C CA . THR A 1 90 ? -1.595 -2.751 9.970 1.00 93.62 90 THR A CA 1
ATOM 668 C C . THR A 1 90 ? -1.507 -2.946 11.487 1.00 93.62 90 THR A C 1
ATOM 670 O O . THR A 1 90 ? -2.001 -2.126 12.258 1.00 93.62 90 THR A O 1
ATOM 673 N N . SER A 1 91 ? -0.825 -4.001 11.945 1.00 91.38 91 SER A N 1
ATOM 674 C CA . SER A 1 91 ? -0.636 -4.227 13.389 1.00 91.38 91 SER A CA 1
ATOM 675 C C . SER A 1 91 ? -0.013 -3.010 14.087 1.00 91.38 91 SER A C 1
ATOM 677 O O . SER A 1 91 ? -0.450 -2.622 15.167 1.00 91.38 91 SER A O 1
ATOM 679 N N . ALA A 1 92 ? 0.949 -2.352 13.430 1.00 93.81 92 ALA A N 1
ATOM 680 C CA . ALA A 1 92 ? 1.581 -1.138 13.937 1.00 93.81 92 ALA A CA 1
ATOM 681 C C . ALA A 1 92 ? 0.572 0.004 14.156 1.00 93.81 92 ALA A C 1
ATOM 683 O O . ALA A 1 92 ? 0.591 0.639 15.209 1.00 93.81 92 ALA A O 1
ATOM 684 N N . ASN A 1 93 ? -0.342 0.229 13.205 1.00 96.56 93 ASN A N 1
ATOM 685 C CA . ASN A 1 93 ? -1.378 1.253 13.332 1.00 96.56 93 ASN A CA 1
ATOM 686 C C . ASN A 1 93 ? -2.352 0.933 14.469 1.00 96.56 93 ASN A C 1
ATOM 688 O O . ASN A 1 93 ? -2.661 1.821 15.258 1.00 96.56 93 ASN A O 1
ATOM 692 N N . PHE A 1 94 ? -2.782 -0.326 14.583 1.00 94.31 94 PHE A N 1
ATOM 693 C CA . PHE A 1 94 ? -3.688 -0.768 15.644 1.00 94.31 94 PHE A CA 1
ATOM 694 C C . PHE A 1 94 ? -3.069 -0.578 17.034 1.00 94.31 94 PHE A C 1
ATOM 696 O O . PHE A 1 94 ? -3.705 -0.051 17.946 1.00 94.31 94 PHE A O 1
ATOM 703 N N . VAL A 1 95 ? -1.798 -0.965 17.196 1.00 94.69 95 VAL A N 1
ATOM 704 C CA . VAL A 1 95 ? -1.052 -0.763 18.447 1.00 94.69 95 VAL A CA 1
ATOM 705 C C . VAL A 1 95 ? -0.912 0.724 18.770 1.00 94.69 95 VAL A C 1
ATOM 707 O O . VAL A 1 95 ? -1.045 1.099 19.932 1.00 94.69 95 VAL A O 1
ATOM 710 N N . ALA A 1 96 ? -0.677 1.571 17.763 1.00 96.56 96 ALA A N 1
ATOM 711 C CA . ALA A 1 96 ? -0.570 3.013 17.957 1.00 96.56 96 ALA A CA 1
ATOM 712 C C . ALA A 1 96 ? -1.897 3.642 18.414 1.00 96.56 96 ALA A C 1
ATOM 714 O O . ALA A 1 96 ? -1.889 4.517 19.279 1.00 96.56 96 ALA A O 1
ATOM 715 N N . ARG A 1 97 ? -3.028 3.220 17.833 1.00 96.25 97 ARG A N 1
ATOM 716 C CA . ARG A 1 97 ? -4.382 3.641 18.220 1.00 96.25 97 ARG A CA 1
ATOM 717 C C . ARG A 1 97 ? -5.438 2.745 17.575 1.00 96.25 97 ARG A C 1
ATOM 719 O O . ARG A 1 97 ? -5.348 2.430 16.394 1.00 96.25 97 ARG A O 1
ATOM 726 N N . HIS A 1 98 ? -6.482 2.420 18.325 1.00 95.44 98 HIS A N 1
ATOM 727 C CA . HIS A 1 98 ? -7.645 1.687 17.825 1.00 95.44 98 HIS A CA 1
ATOM 728 C C . HIS A 1 98 ? -8.898 2.050 18.627 1.00 95.44 98 HIS A C 1
ATOM 730 O O . HIS A 1 98 ? -8.814 2.653 19.699 1.00 95.44 98 HIS A O 1
ATOM 736 N N . ILE A 1 99 ? -10.066 1.684 18.095 1.00 95.50 99 ILE A N 1
ATOM 737 C CA . ILE A 1 99 ? -11.347 1.812 18.801 1.00 95.50 99 ILE A CA 1
ATOM 738 C C . ILE A 1 99 ? -11.331 0.866 20.015 1.00 95.50 99 ILE A C 1
ATOM 740 O O . ILE A 1 99 ? -11.008 -0.312 19.842 1.00 95.50 99 ILE A O 1
ATOM 744 N N . PRO A 1 100 ? -11.678 1.323 21.233 1.00 90.88 100 PRO A N 1
ATOM 745 C CA . PRO A 1 100 ? -11.707 0.460 22.411 1.00 90.88 100 PRO A CA 1
ATOM 746 C C . PRO A 1 100 ? -12.554 -0.801 22.194 1.00 90.88 100 PRO A C 1
ATOM 748 O O . PRO A 1 100 ? -13.681 -0.729 21.716 1.00 90.88 100 PRO A O 1
ATOM 751 N N . GLY A 1 101 ? -11.999 -1.966 22.538 1.00 89.12 101 GLY A N 1
ATOM 752 C CA . GLY A 1 101 ? -12.671 -3.260 22.367 1.00 89.12 101 GLY A CA 1
ATOM 753 C C . GLY A 1 101 ? -12.592 -3.858 20.956 1.00 89.12 101 GLY A C 1
ATOM 754 O O . GLY A 1 101 ? -13.042 -4.989 20.773 1.00 89.12 101 GLY A O 1
ATOM 755 N N . ALA A 1 102 ? -11.996 -3.161 19.981 1.00 93.50 102 ALA A N 1
ATOM 756 C CA . ALA A 1 102 ? -11.778 -3.697 18.640 1.00 93.50 102 ALA A CA 1
ATOM 757 C C . ALA A 1 102 ? -10.771 -4.854 18.624 1.00 93.50 102 ALA A C 1
ATOM 759 O O . ALA A 1 102 ? -9.856 -4.932 19.445 1.00 93.50 102 ALA A O 1
ATOM 760 N N . TRP A 1 103 ? -10.945 -5.766 17.671 1.00 92.88 103 TRP A N 1
ATOM 761 C CA . TRP A 1 103 ? -10.060 -6.906 17.460 1.00 92.88 103 TRP A CA 1
ATOM 762 C C . TRP A 1 103 ? -9.251 -6.668 16.193 1.00 92.88 103 TRP A C 1
ATOM 764 O O . TRP A 1 103 ? -9.823 -6.444 15.128 1.00 92.88 103 TRP A O 1
ATOM 774 N N . TRP A 1 104 ? -7.926 -6.745 16.301 1.00 93.44 104 TRP A N 1
ATOM 775 C CA . TRP A 1 104 ? -7.053 -6.705 15.134 1.00 93.44 104 TRP A CA 1
ATOM 776 C C . TRP A 1 104 ? -6.998 -8.065 14.444 1.00 93.44 104 TRP A C 1
ATOM 778 O O . TRP A 1 104 ? -6.803 -9.095 15.096 1.00 93.44 104 TRP A O 1
ATOM 788 N N . LEU A 1 105 ? -7.121 -8.061 13.119 1.00 92.38 105 LEU A N 1
ATOM 789 C CA . LEU A 1 105 ? -6.958 -9.248 12.292 1.00 92.38 105 LEU A CA 1
ATOM 790 C C . LEU A 1 105 ? -6.596 -8.884 10.853 1.00 92.38 105 LEU A C 1
ATOM 792 O O . LEU A 1 105 ? -6.877 -7.800 10.351 1.00 92.38 105 LEU A O 1
ATOM 796 N N . THR A 1 106 ? -6.031 -9.854 10.147 1.00 91.25 106 THR A N 1
ATOM 797 C CA . THR A 1 106 ? -5.825 -9.763 8.698 1.00 91.25 106 THR A CA 1
ATOM 798 C C . THR A 1 106 ? -6.997 -10.402 7.957 1.00 91.25 106 THR A C 1
ATOM 800 O O . THR A 1 106 ? -7.585 -11.381 8.419 1.00 91.25 106 THR A O 1
ATOM 803 N N . ARG A 1 107 ? -7.337 -9.891 6.764 1.00 86.25 107 ARG A N 1
ATOM 804 C CA . ARG A 1 107 ? -8.457 -10.421 5.958 1.00 86.25 107 ARG A CA 1
ATOM 805 C C . ARG A 1 107 ? -8.342 -11.930 5.698 1.00 86.25 107 ARG A C 1
ATOM 807 O O . ARG A 1 107 ? -9.358 -12.610 5.634 1.00 86.25 107 ARG A O 1
ATOM 814 N N . SER A 1 108 ? -7.127 -12.464 5.578 1.00 87.31 108 SER A N 1
ATOM 815 C CA . SER A 1 108 ? -6.874 -13.897 5.362 1.00 87.31 108 SER A CA 1
ATOM 816 C C . SER A 1 108 ? -7.250 -14.785 6.556 1.00 87.31 108 SER A C 1
ATOM 818 O O . SER A 1 108 ? -7.426 -15.991 6.386 1.00 87.31 108 SER A O 1
ATOM 820 N N . GLN A 1 109 ? -7.393 -14.214 7.756 1.00 83.00 109 GLN A N 1
ATOM 821 C CA . GLN A 1 109 ? -7.809 -14.926 8.968 1.00 83.00 109 GLN A CA 1
ATOM 822 C C . GLN A 1 109 ? -9.334 -15.015 9.113 1.00 83.00 109 GLN A C 1
ATOM 824 O O . GLN A 1 109 ? -9.818 -15.821 9.914 1.00 83.00 109 GLN A O 1
ATOM 829 N N . LEU A 1 110 ? -10.095 -14.231 8.337 1.00 82.50 110 LEU A N 1
ATOM 830 C CA . LEU A 1 110 ? -11.546 -14.368 8.268 1.00 82.50 110 LEU A CA 1
ATOM 831 C C . LEU A 1 110 ? -11.893 -15.687 7.587 1.00 82.50 110 LEU A C 1
ATOM 833 O O . LEU A 1 110 ? -11.662 -15.884 6.392 1.00 82.50 110 LEU A O 1
ATOM 837 N N . ARG A 1 111 ? -12.497 -16.600 8.345 1.00 74.69 111 ARG A N 1
ATOM 838 C CA . ARG A 1 111 ? -13.107 -17.779 7.745 1.00 74.69 111 ARG A CA 1
ATOM 839 C C . ARG A 1 111 ? -14.402 -17.361 7.063 1.00 74.69 111 ARG A C 1
ATOM 841 O O . ARG A 1 111 ? -15.200 -16.623 7.635 1.00 74.69 111 ARG A O 1
ATOM 848 N N . ARG A 1 112 ? -14.635 -17.874 5.853 1.00 57.47 112 ARG A N 1
ATOM 849 C CA . ARG A 1 112 ? -15.950 -17.783 5.213 1.00 57.47 112 ARG A CA 1
ATOM 850 C C . ARG A 1 112 ? -16.956 -18.460 6.164 1.00 57.47 112 ARG A C 1
ATOM 852 O O . ARG A 1 112 ? -16.702 -19.611 6.531 1.00 57.47 112 ARG A O 1
ATOM 859 N N . PRO A 1 113 ? -18.014 -17.779 6.632 1.00 54.41 113 PRO A N 1
ATOM 860 C CA . PRO A 1 113 ? -18.923 -18.369 7.605 1.00 54.41 113 PRO A CA 1
ATOM 861 C C . PRO A 1 113 ? -19.566 -19.620 7.000 1.00 54.41 113 PRO A C 1
ATOM 863 O O . PRO A 1 113 ? -20.220 -19.561 5.962 1.00 54.41 113 PRO A O 1
ATOM 866 N N . GLY A 1 114 ? -19.326 -20.768 7.627 1.00 52.41 114 GLY A N 1
ATOM 867 C CA . GLY A 1 114 ? -20.121 -21.969 7.427 1.00 52.41 114 GLY A CA 1
ATOM 868 C C . GLY A 1 114 ? -21.136 -22.018 8.558 1.00 52.41 114 GLY A C 1
ATOM 869 O O . GLY A 1 114 ? -20.798 -22.525 9.621 1.00 52.41 114 GLY A O 1
ATOM 870 N N . GLY A 1 115 ? -22.325 -21.453 8.332 1.00 51.81 115 GLY A N 1
ATOM 871 C CA . GLY A 1 115 ? -23.416 -21.394 9.312 1.00 51.81 115 GLY A CA 1
ATOM 872 C C . GLY A 1 115 ? -23.224 -20.349 10.423 1.00 51.81 115 GLY A C 1
ATOM 873 O O . GLY A 1 115 ? -22.157 -20.256 11.014 1.00 51.81 115 GLY A O 1
ATOM 874 N N . ASP A 1 116 ? -24.299 -19.601 10.687 1.00 48.97 116 ASP A N 1
ATOM 875 C CA . ASP A 1 116 ? -24.489 -18.546 11.701 1.00 48.97 116 ASP A CA 1
ATOM 876 C C . ASP A 1 116 ? -23.669 -17.232 11.536 1.00 48.97 116 ASP A C 1
ATOM 878 O O . ASP A 1 116 ? -22.479 -17.181 11.855 1.00 48.97 116 ASP A O 1
ATOM 882 N N . PRO A 1 117 ? -24.302 -16.129 11.076 1.00 51.69 117 PRO A N 1
ATOM 883 C CA . PRO A 1 117 ? -23.662 -14.819 10.919 1.00 51.69 117 PRO A CA 1
ATOM 884 C C . PRO A 1 117 ? -23.371 -14.091 12.244 1.00 51.69 117 PRO A C 1
ATOM 886 O O . PRO A 1 117 ? -22.644 -13.102 12.231 1.00 51.69 117 PRO A O 1
ATOM 889 N N . SER A 1 118 ? -23.891 -14.560 13.384 1.00 46.97 118 SER A N 1
ATOM 890 C CA . SER A 1 118 ? -23.733 -13.882 14.682 1.00 46.97 118 SER A CA 1
ATOM 891 C C . SER A 1 118 ? -22.394 -14.157 15.384 1.00 46.97 118 SER A C 1
ATOM 893 O O . SER A 1 118 ? -22.075 -13.529 16.395 1.00 46.97 118 SER A O 1
ATOM 895 N N . ARG A 1 119 ? -21.570 -15.081 14.861 1.00 50.66 119 ARG A N 1
ATOM 896 C CA . ARG A 1 119 ? -20.262 -15.439 15.439 1.00 50.66 119 ARG A CA 1
ATOM 897 C C . ARG A 1 119 ? -19.203 -15.564 14.343 1.00 50.66 119 ARG A C 1
ATOM 899 O O . ARG A 1 119 ? -18.990 -16.674 13.842 1.00 50.66 119 ARG A O 1
ATOM 906 N N . PRO A 1 120 ? -18.491 -14.477 13.976 1.00 52.34 120 PRO A N 1
ATOM 907 C CA . PRO A 1 120 ? -17.370 -14.575 13.050 1.00 52.34 120 PRO A CA 1
ATOM 908 C C . PRO A 1 120 ? -16.376 -15.586 13.610 1.00 52.34 120 PRO A C 1
ATOM 910 O O . PRO A 1 120 ? -15.750 -15.374 14.649 1.00 52.34 120 PRO A O 1
ATOM 913 N N . THR A 1 121 ? -16.284 -16.750 12.970 1.00 53.97 121 THR A N 1
ATOM 914 C CA . THR A 1 121 ? -15.449 -17.807 13.518 1.00 53.97 121 THR A CA 1
ATOM 915 C C . THR A 1 121 ? -14.015 -17.583 13.073 1.00 53.97 121 THR A C 1
ATOM 917 O O . THR A 1 121 ? -13.626 -17.900 11.948 1.00 53.97 121 THR A O 1
ATOM 920 N N . LEU A 1 122 ? -13.228 -17.007 13.970 1.00 55.12 122 LEU A N 1
ATOM 921 C CA . LEU A 1 122 ? -11.823 -16.708 13.742 1.00 55.12 122 LEU A CA 1
ATOM 922 C C . LEU A 1 122 ? -10.988 -17.993 13.762 1.00 55.12 122 LEU A C 1
ATOM 924 O O . LEU A 1 122 ? -11.324 -18.984 14.418 1.00 55.12 122 LEU A O 1
ATOM 928 N N . ARG A 1 123 ? -9.899 -18.010 12.990 1.00 46.94 123 ARG A N 1
ATOM 929 C CA . ARG A 1 123 ? -8.961 -19.134 12.967 1.00 46.94 123 ARG A CA 1
ATOM 930 C C . ARG A 1 123 ? -8.065 -19.066 14.214 1.00 46.94 123 ARG A C 1
ATOM 932 O O . ARG A 1 123 ? -7.059 -18.369 14.201 1.00 46.94 123 ARG A O 1
ATOM 939 N N . GLY A 1 124 ? -8.422 -19.8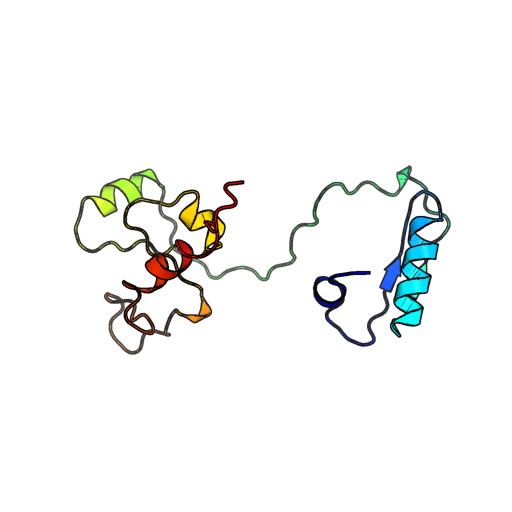17 15.259 1.00 51.06 124 GLY A N 1
ATOM 940 C CA . GLY A 1 124 ? -7.642 -19.936 16.501 1.00 51.06 124 GLY A CA 1
ATOM 941 C C . GLY A 1 124 ? -7.986 -18.895 17.576 1.00 51.06 124 GLY A C 1
ATOM 942 O O . GLY A 1 124 ? -8.614 -17.876 17.299 1.00 51.06 124 GLY A O 1
ATOM 943 N N . ASP A 1 125 ? -7.595 -19.187 18.819 1.00 47.50 125 ASP A N 1
ATOM 944 C CA . ASP A 1 125 ? -7.809 -18.334 19.995 1.00 47.50 125 ASP A CA 1
ATOM 945 C C . ASP A 1 125 ? -6.788 -17.181 20.008 1.00 47.50 125 ASP A C 1
ATOM 947 O O . ASP A 1 125 ? -5.621 -17.347 20.368 1.00 47.50 125 ASP A O 1
ATOM 951 N N . LEU A 1 126 ? -7.208 -16.006 19.531 1.00 50.59 126 LEU A N 1
ATOM 952 C CA . LEU A 1 126 ? -6.339 -14.837 19.357 1.00 50.59 126 LEU A CA 1
ATOM 953 C C . LEU A 1 126 ? -6.128 -14.016 20.637 1.00 50.59 126 LEU A C 1
ATOM 955 O O . LEU A 1 126 ? -5.417 -13.012 20.587 1.00 50.59 126 LEU A O 1
ATOM 959 N N . ARG A 1 127 ? -6.627 -14.458 21.805 1.00 45.69 127 ARG A N 1
ATOM 960 C CA . ARG A 1 127 ? -6.313 -13.788 23.082 1.00 45.69 127 ARG A CA 1
ATOM 961 C C . ARG A 1 127 ? -4.813 -13.763 23.411 1.00 45.69 127 ARG A C 1
ATOM 963 O O . ARG A 1 127 ? -4.412 -12.993 24.276 1.00 45.69 127 ARG A O 1
ATOM 970 N N . GLN A 1 128 ? -3.984 -14.559 22.728 1.00 43.47 128 GLN A N 1
ATOM 971 C CA . GLN A 1 128 ? -2.552 -14.682 23.029 1.00 43.47 128 GLN A CA 1
ATOM 972 C C . GLN A 1 128 ? -1.580 -14.084 21.997 1.00 43.47 128 GLN A C 1
ATOM 974 O O . GLN A 1 128 ? -0.385 -14.039 22.272 1.00 43.47 128 GLN A O 1
ATOM 979 N N . GLN A 1 129 ? -2.021 -13.577 20.839 1.00 49.38 129 GLN A N 1
ATOM 980 C CA . GLN A 1 129 ? -1.062 -13.080 19.827 1.00 49.38 129 GLN A CA 1
ATOM 981 C C . GLN A 1 129 ? -0.648 -11.611 20.006 1.00 49.38 129 GLN A C 1
ATOM 983 O O . GLN A 1 129 ? 0.409 -11.214 19.523 1.00 49.38 129 GLN A O 1
ATOM 988 N N . SER A 1 130 ? -1.391 -10.816 20.780 1.00 44.91 130 SER A N 1
ATOM 989 C CA . SER A 1 130 ? -0.975 -9.457 21.167 1.00 44.91 130 SER A CA 1
ATOM 990 C C . SER A 1 130 ? 0.112 -9.437 22.255 1.00 44.91 130 SER A C 1
ATOM 992 O O . SER A 1 130 ? 0.786 -8.421 22.427 1.00 44.91 130 SER A O 1
ATOM 994 N N . ALA A 1 131 ? 0.345 -10.555 22.955 1.00 44.38 131 ALA A N 1
ATOM 995 C CA . ALA A 1 131 ? 1.421 -10.677 23.943 1.00 44.38 131 ALA A CA 1
ATOM 996 C C . ALA A 1 131 ? 2.816 -10.830 23.299 1.00 44.38 131 ALA A C 1
ATOM 998 O O . ALA A 1 131 ? 3.821 -10.501 23.927 1.00 44.38 131 ALA A O 1
ATOM 999 N N . GLY A 1 132 ? 2.891 -11.267 22.035 1.00 39.44 132 GLY A N 1
ATOM 1000 C CA . GLY A 1 132 ? 4.153 -11.529 21.331 1.00 39.44 132 GLY A CA 1
ATOM 1001 C C . GLY A 1 132 ? 4.900 -10.289 20.824 1.00 39.44 132 GLY A C 1
ATOM 1002 O O . GLY A 1 132 ? 6.073 -10.391 20.481 1.00 39.44 132 GLY A O 1
ATOM 1003 N N . LEU A 1 133 ? 4.267 -9.110 20.796 1.00 48.41 133 LEU A N 1
ATOM 1004 C CA . LEU A 1 133 ? 4.878 -7.875 20.274 1.00 48.41 133 LEU A CA 1
ATOM 1005 C C . LEU A 1 133 ?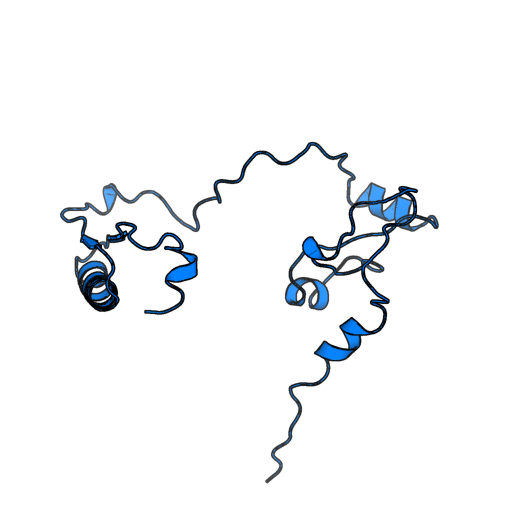 5.527 -6.990 21.356 1.00 48.41 133 LEU A C 1
ATOM 1007 O O . LEU A 1 133 ? 6.095 -5.952 21.035 1.00 48.41 133 LEU A O 1
ATOM 1011 N N . ARG A 1 134 ? 5.500 -7.398 22.635 1.00 45.62 134 ARG A N 1
ATOM 1012 C CA . ARG A 1 134 ? 6.174 -6.684 23.744 1.00 45.62 134 ARG A CA 1
ATOM 1013 C C . ARG A 1 134 ? 7.590 -7.195 24.064 1.00 45.62 134 ARG A C 1
ATOM 1015 O O . ARG A 1 134 ? 8.183 -6.737 25.033 1.00 45.62 134 ARG A O 1
ATOM 1022 N N . GLY A 1 135 ? 8.140 -8.125 23.280 1.00 37.66 135 GLY A N 1
ATOM 1023 C CA . GLY A 1 135 ? 9.331 -8.899 23.657 1.00 37.66 135 GLY A CA 1
ATOM 1024 C C . GLY A 1 135 ? 10.537 -8.814 22.719 1.00 37.66 135 GLY A C 1
ATOM 1025 O O . GLY A 1 135 ? 11.196 -9.828 22.533 1.00 37.66 135 GLY A O 1
ATOM 1026 N N . ALA A 1 136 ? 10.841 -7.665 22.109 1.00 40.53 136 ALA A N 1
ATOM 1027 C CA . ALA A 1 136 ? 12.101 -7.490 21.374 1.00 40.53 136 ALA A CA 1
ATOM 1028 C C . ALA A 1 136 ? 12.562 -6.023 21.403 1.00 40.53 136 ALA A C 1
ATOM 1030 O O . ALA A 1 136 ? 12.248 -5.251 20.504 1.00 40.53 136 ALA A O 1
ATOM 1031 N N . GLY A 1 137 ? 13.279 -5.616 22.455 1.00 37.69 137 GLY A N 1
ATOM 1032 C CA . GLY A 1 137 ? 13.862 -4.267 22.505 1.00 37.69 137 GLY A CA 1
ATOM 1033 C C . GLY A 1 137 ? 14.353 -3.782 23.868 1.00 37.69 137 GLY A C 1
ATOM 1034 O O . GLY A 1 137 ? 14.217 -2.602 24.162 1.00 37.69 137 GLY A O 1
ATOM 1035 N N . GLY A 1 138 ? 14.890 -4.661 24.718 1.00 38.81 138 GLY A N 1
ATOM 1036 C CA . GLY A 1 138 ? 15.367 -4.276 26.051 1.00 38.81 138 GLY A CA 1
ATOM 1037 C C . GLY A 1 138 ? 16.532 -5.133 26.533 1.00 38.81 138 GLY A C 1
ATOM 1038 O O . GLY A 1 138 ? 16.423 -5.784 27.564 1.00 38.81 138 GLY A O 1
ATOM 1039 N N . GLY A 1 139 ? 17.620 -5.182 25.760 1.00 31.30 139 GLY A N 1
ATOM 1040 C CA . GLY A 1 139 ? 18.904 -5.730 26.201 1.00 31.30 139 GLY A CA 1
ATOM 1041 C C . GLY A 1 139 ? 19.842 -4.579 26.545 1.00 31.30 139 GLY A C 1
ATOM 1042 O O . GLY A 1 139 ? 20.285 -3.870 25.647 1.00 31.30 139 GLY A O 1
ATOM 1043 N N . GLY A 1 140 ? 20.068 -4.365 27.841 1.00 34.38 140 GLY A N 1
ATOM 1044 C CA . GLY A 1 140 ? 20.879 -3.274 28.367 1.00 34.38 140 GLY A CA 1
ATOM 1045 C C . GLY A 1 140 ? 22.357 -3.351 27.985 1.00 34.38 140 GLY A C 1
ATOM 1046 O O . GLY A 1 140 ? 22.919 -4.427 27.783 1.00 34.38 140 GLY A O 1
ATOM 1047 N N . LEU A 1 141 ? 22.985 -2.180 27.959 1.00 34.62 141 LEU A N 1
ATOM 1048 C CA . LEU A 1 141 ? 24.424 -2.024 28.107 1.00 34.62 141 LEU A CA 1
ATOM 1049 C C . LEU A 1 141 ? 24.644 -0.983 29.199 1.00 34.62 141 LEU A C 1
ATOM 1051 O O . LEU A 1 141 ? 24.538 0.217 28.967 1.00 34.62 141 LEU A O 1
ATOM 1055 N N . ASP A 1 142 ? 24.885 -1.501 30.397 1.00 41.22 142 ASP A N 1
ATOM 1056 C CA . ASP A 1 142 ? 25.541 -0.795 31.485 1.00 41.22 142 ASP A CA 1
ATOM 1057 C C . ASP A 1 142 ? 27.025 -1.172 31.384 1.00 41.22 142 ASP A C 1
ATOM 1059 O O . ASP A 1 142 ? 27.355 -2.362 31.482 1.00 41.22 142 ASP A O 1
ATOM 1063 N N . ARG A 1 143 ? 27.880 -0.188 31.083 1.00 45.28 143 ARG A N 1
ATOM 1064 C CA . ARG A 1 143 ? 29.305 -0.074 31.448 1.00 45.28 143 ARG A CA 1
ATOM 1065 C C . ARG A 1 143 ? 29.915 1.188 30.854 1.00 45.28 143 ARG A C 1
ATOM 1067 O O . ARG A 1 143 ? 29.814 1.362 29.620 1.00 45.28 143 ARG A O 1
#

pLDDT: mean 79.97, std 19.23, range [31.3, 97.31]

Sequence (143 aa):
MQETDHFASVRGARIVLLDDDGIRAAITGSWLAQMGWETARLSALSTSQLSERGVPAAEVPPGPQAEEISPAQLAQQLEESGTVVLDFTTSANFVARHIPGAWWLTRSQLRRPGGDPSRPTLRGDLRQQSAGLRGAGGGGLDR

Foldseek 3Di:
DPDVCVVCVDPADEAEFEDPPPPPRVVVQVVCVVVVHHYDYDPDDDVVVVPDDDDDDDPDDDDDDDDDDDPVRVVVCVVDPQDAAEDQDDPVVVVVDDDPRHDYDHPVQQDDDPDDPSDRDGDDDCPPPVVVVVPPDDDDDDD

Organism: Klebsiella pneumoniae (NCBI:txid573)